Protein AF-A0A848EQ09-F1 (afdb_monomer)

pLDDT: mean 73.66, std 18.3, range [37.09, 92.56]

Nearest PDB structures (foldseek):
  3fmr-assembly2_B  TM=6.108E-01  e=6.255E-01  Encephalitozoon cuniculi
  2o38-assembly1_A  TM=3.302E-01  e=6.581E+00  Rhodopseudomonas palustris CGA009

Sequence (104 aa):
MSDELLGVDISRNYDTWEEALNDLYNDHEQDSNISKVFRCLEEREKTAQEIEEELDIGHSASSYLTDLKDEGFVYKLGPQKSPYLGAEVEEVQSDEYRTDVGKS

Secondary structure (DSSP, 8-state):
----EEEE--TTT-SSHHHHHHHHHHHH-TTSHHHHHHHHTSSS-EEHHHHHHHHT-SS-HHHHHHHHHHTTSEEEPP----S-S-------------------

Structure (mmCIF, N/CA/C/O backbone):
data_AF-A0A848EQ09-F1
#
_entry.id   AF-A0A848EQ09-F1
#
loop_
_atom_site.group_PDB
_atom_site.id
_atom_site.type_symbol
_atom_site.label_atom_id
_atom_site.label_alt_id
_atom_site.label_comp_id
_atom_site.label_asym_id
_atom_site.label_entity_id
_atom_site.label_seq_id
_atom_site.pdbx_PDB_ins_code
_atom_site.Cartn_x
_atom_site.Cartn_y
_atom_site.Cartn_z
_atom_site.occupancy
_atom_site.B_iso_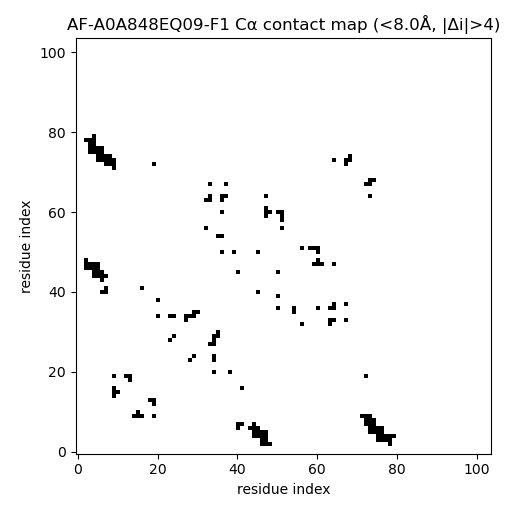or_equiv
_atom_site.auth_seq_id
_atom_site.auth_comp_id
_atom_site.auth_asym_id
_atom_site.auth_atom_id
_atom_site.pdbx_PDB_model_num
ATOM 1 N N . MET A 1 1 ? -8.914 17.873 -7.652 1.00 49.31 1 MET A N 1
ATOM 2 C CA . MET A 1 1 ? -8.718 16.410 -7.663 1.00 49.31 1 MET A CA 1
ATOM 3 C C . MET A 1 1 ? -9.329 15.892 -6.374 1.00 49.31 1 MET A C 1
ATOM 5 O O . MET A 1 1 ? -9.321 16.652 -5.416 1.00 49.31 1 MET A O 1
ATOM 9 N N . SER A 1 2 ? -9.964 14.721 -6.360 1.00 52.59 2 SER A N 1
ATOM 10 C CA . SER A 1 2 ? -10.480 14.180 -5.097 1.00 52.59 2 SER A CA 1
ATOM 11 C C . SER A 1 2 ? -9.320 13.582 -4.311 1.00 52.59 2 SER A C 1
ATOM 13 O O . SER A 1 2 ? -8.679 12.663 -4.811 1.00 52.59 2 SER A O 1
ATOM 15 N N . ASP A 1 3 ? -9.078 14.096 -3.106 1.00 62.59 3 ASP A N 1
ATOM 16 C CA . ASP A 1 3 ? -8.268 13.457 -2.065 1.00 62.59 3 ASP A CA 1
ATOM 17 C C . ASP A 1 3 ? -8.992 12.199 -1.575 1.00 62.59 3 ASP A C 1
ATOM 19 O O . ASP A 1 3 ? -9.667 12.185 -0.544 1.00 62.59 3 ASP A O 1
ATOM 23 N N . GLU A 1 4 ? -8.959 11.149 -2.391 1.00 68.00 4 GLU A N 1
ATOM 24 C CA . GLU A 1 4 ? -9.448 9.840 -1.982 1.00 68.00 4 GLU A CA 1
ATOM 25 C C . GLU A 1 4 ? -8.425 9.231 -1.020 1.00 68.00 4 GLU A C 1
ATOM 27 O O . GLU A 1 4 ? -7.252 9.063 -1.358 1.00 68.00 4 GLU A O 1
ATOM 32 N N . LEU A 1 5 ? -8.882 8.927 0.193 1.00 69.31 5 LEU A N 1
ATOM 33 C CA . LEU A 1 5 ? -8.089 8.235 1.195 1.00 69.31 5 LEU A CA 1
ATOM 34 C C . LEU A 1 5 ? -7.974 6.760 0.797 1.00 69.31 5 LEU A C 1
ATOM 36 O O . LEU A 1 5 ? -8.964 6.135 0.396 1.00 69.31 5 LEU A O 1
ATOM 40 N N . LEU A 1 6 ? -6.776 6.197 0.897 1.00 74.19 6 LEU A N 1
ATOM 41 C CA . LEU A 1 6 ? -6.531 4.799 0.574 1.00 74.19 6 LEU A CA 1
ATOM 42 C C . LEU A 1 6 ? -6.084 4.055 1.823 1.00 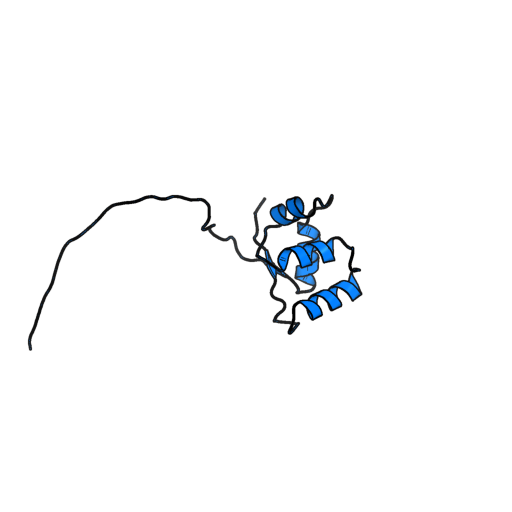74.19 6 LEU A C 1
ATOM 44 O O . LEU A 1 6 ? -5.254 4.536 2.596 1.00 74.19 6 LEU A O 1
ATOM 48 N N . GLY A 1 7 ? -6.686 2.885 2.011 1.00 73.25 7 GLY A N 1
ATOM 49 C CA . GLY A 1 7 ? -6.364 1.961 3.086 1.00 73.25 7 GLY A CA 1
ATOM 50 C C . GLY A 1 7 ? -5.816 0.657 2.522 1.00 73.25 7 GLY A C 1
ATOM 51 O O . GLY A 1 7 ? -6.097 0.286 1.378 1.00 73.25 7 GLY A O 1
ATOM 52 N N . VAL A 1 8 ? -5.052 -0.050 3.347 1.00 80.50 8 VAL A N 1
ATOM 53 C CA . VAL A 1 8 ? -4.596 -1.413 3.066 1.00 80.50 8 VAL A CA 1
ATOM 54 C C . VAL A 1 8 ? -5.432 -2.392 3.881 1.00 80.50 8 VAL A C 1
ATOM 56 O O . VAL A 1 8 ? -5.631 -2.200 5.078 1.00 80.50 8 VAL A O 1
ATOM 59 N N . ASP A 1 9 ? -5.943 -3.433 3.228 1.00 79.38 9 ASP A N 1
ATOM 60 C CA . ASP A 1 9 ? -6.570 -4.581 3.888 1.00 79.38 9 ASP A CA 1
ATOM 61 C C . ASP A 1 9 ? -6.046 -5.851 3.229 1.00 79.38 9 ASP A C 1
ATOM 63 O O . ASP A 1 9 ? -6.589 -6.348 2.244 1.00 79.38 9 ASP A O 1
ATOM 67 N N . ILE A 1 10 ? -4.960 -6.361 3.798 1.00 79.00 10 ILE A N 1
ATOM 68 C CA . ILE A 1 10 ? -4.330 -7.605 3.363 1.00 79.00 10 ILE A CA 1
ATOM 69 C C . ILE A 1 10 ? -5.051 -8.849 3.885 1.00 79.00 10 ILE A C 1
ATOM 71 O O . ILE A 1 10 ? -4.822 -9.932 3.356 1.00 79.00 10 ILE A O 1
ATOM 75 N N . SER A 1 11 ? -5.940 -8.715 4.879 1.00 80.25 11 SER A N 1
ATOM 76 C CA . SER A 1 11 ? -6.510 -9.849 5.631 1.00 80.25 11 SER A CA 1
ATOM 77 C C . SER A 1 11 ? -7.366 -10.790 4.781 1.00 80.25 11 SER A C 1
ATOM 79 O O . SER A 1 11 ? -7.702 -11.899 5.192 1.00 80.25 11 SER A O 1
ATOM 81 N N . ARG A 1 12 ? -7.729 -10.349 3.574 1.00 78.81 12 ARG A N 1
ATOM 82 C CA . ARG A 1 12 ? -8.442 -11.162 2.588 1.00 78.81 12 ARG A CA 1
ATOM 83 C C . ARG A 1 12 ? -7.578 -12.247 1.962 1.00 78.81 12 ARG A C 1
ATOM 85 O O . ARG A 1 12 ? -8.113 -13.305 1.643 1.00 78.81 12 ARG A O 1
ATOM 92 N N . ASN A 1 13 ? -6.294 -11.963 1.761 1.00 81.31 13 ASN A N 1
ATOM 93 C CA . ASN A 1 13 ? -5.385 -12.804 0.984 1.00 81.31 13 ASN A CA 1
ATOM 94 C C . ASN A 1 13 ? -4.154 -13.250 1.788 1.00 81.31 13 ASN A C 1
ATOM 96 O O . ASN A 1 13 ? -3.541 -14.248 1.424 1.00 81.31 13 ASN A O 1
ATOM 100 N N . TYR A 1 14 ? -3.817 -12.547 2.871 1.00 85.75 14 TYR A N 1
ATOM 101 C CA . TYR A 1 14 ? -2.605 -12.763 3.657 1.00 85.75 14 TYR A CA 1
ATOM 102 C C . TYR A 1 14 ? -2.905 -12.741 5.154 1.00 85.75 14 TYR A C 1
ATOM 104 O O . TYR A 1 14 ? -3.723 -11.942 5.619 1.00 85.75 14 TYR A O 1
ATOM 112 N N . ASP A 1 15 ? -2.196 -13.580 5.911 1.00 87.25 15 ASP A N 1
ATOM 113 C CA . ASP A 1 15 ? -2.291 -13.606 7.373 1.00 87.25 15 ASP A CA 1
ATOM 114 C C . ASP A 1 15 ? -1.423 -12.508 8.008 1.00 87.25 15 ASP A C 1
ATOM 116 O O . ASP A 1 15 ? -1.725 -12.018 9.101 1.00 87.25 15 ASP A O 1
ATOM 120 N N . THR A 1 16 ? -0.344 -12.100 7.328 1.00 89.50 16 THR A N 1
ATOM 121 C CA . THR A 1 16 ? 0.605 -11.099 7.831 1.00 89.50 16 THR A CA 1
ATOM 122 C C . THR A 1 16 ? 1.027 -10.082 6.773 1.00 89.50 16 THR A C 1
ATOM 124 O O . THR A 1 16 ? 1.027 -10.349 5.572 1.00 89.50 16 THR A O 1
ATOM 127 N N . TRP A 1 17 ? 1.440 -8.900 7.239 1.00 87.69 17 TRP A N 1
ATOM 128 C CA . TRP A 1 17 ? 1.989 -7.845 6.382 1.00 87.69 17 TRP A CA 1
ATOM 129 C C . TRP A 1 17 ? 3.274 -8.272 5.673 1.00 87.69 17 TRP A C 1
ATOM 131 O O . TRP A 1 17 ? 3.476 -7.952 4.505 1.00 87.69 17 TRP A O 1
ATOM 141 N N . GLU A 1 18 ? 4.117 -9.047 6.355 1.00 90.25 18 GLU A N 1
ATOM 142 C CA . GLU A 1 18 ? 5.361 -9.573 5.791 1.00 90.25 18 GLU A CA 1
ATOM 143 C C . GLU A 1 18 ? 5.101 -10.535 4.625 1.00 90.25 18 GLU A C 1
ATOM 145 O O . GLU A 1 18 ? 5.820 -10.482 3.631 1.00 90.25 18 GLU A O 1
ATOM 150 N N . GLU A 1 19 ? 4.061 -11.370 4.702 1.00 90.56 19 GLU A N 1
ATOM 151 C CA . GLU A 1 19 ? 3.659 -12.240 3.590 1.00 90.56 19 GLU A CA 1
ATOM 152 C C . GLU A 1 19 ? 3.165 -11.435 2.388 1.00 90.56 19 GLU A C 1
ATOM 154 O O . GLU A 1 19 ? 3.614 -11.690 1.272 1.00 90.56 19 GLU A O 1
ATOM 159 N N . ALA A 1 20 ? 2.312 -10.431 2.618 1.00 89.81 20 ALA A N 1
ATOM 160 C CA . ALA A 1 20 ? 1.827 -9.549 1.559 1.00 89.81 20 ALA A CA 1
ATOM 161 C C . ALA A 1 20 ? 2.975 -8.783 0.880 1.00 89.81 20 ALA A C 1
ATOM 163 O O . ALA A 1 20 ? 3.034 -8.704 -0.345 1.00 89.81 20 ALA A O 1
ATOM 164 N N . LEU A 1 21 ? 3.922 -8.256 1.665 1.00 90.88 21 LEU A N 1
ATOM 165 C CA . LEU A 1 21 ? 5.123 -7.603 1.140 1.00 90.88 21 LEU A CA 1
ATOM 166 C C . LEU A 1 21 ? 5.997 -8.566 0.342 1.00 90.88 21 LEU A C 1
ATOM 168 O O . LEU A 1 21 ? 6.507 -8.198 -0.711 1.00 90.88 21 LEU A O 1
ATOM 172 N N . ASN A 1 22 ? 6.209 -9.778 0.852 1.00 91.44 22 ASN A N 1
ATOM 173 C CA . ASN A 1 22 ? 7.059 -10.752 0.186 1.00 91.44 22 ASN A CA 1
ATOM 174 C C . ASN A 1 22 ? 6.457 -11.202 -1.149 1.00 91.44 22 ASN A C 1
ATOM 176 O O . ASN A 1 22 ? 7.203 -11.385 -2.108 1.00 91.44 22 ASN A O 1
ATOM 180 N N . ASP A 1 23 ? 5.132 -11.344 -1.225 1.00 91.19 23 ASP A N 1
ATOM 181 C CA . ASP A 1 23 ? 4.439 -11.623 -2.484 1.00 91.19 23 ASP A CA 1
ATOM 182 C C . ASP A 1 23 ? 4.602 -10.463 -3.474 1.00 91.19 23 ASP A C 1
ATOM 184 O O . ASP A 1 23 ? 5.114 -10.662 -4.574 1.00 91.19 23 ASP A O 1
ATOM 188 N N . LEU A 1 24 ? 4.343 -9.227 -3.030 1.00 91.62 24 LEU A N 1
ATOM 189 C CA . LEU A 1 24 ? 4.549 -8.027 -3.845 1.00 91.62 24 LEU A CA 1
ATOM 190 C C . LEU A 1 24 ? 5.997 -7.905 -4.360 1.00 91.62 24 LEU A C 1
ATOM 192 O O . LEU A 1 24 ? 6.231 -7.523 -5.506 1.00 91.62 24 LEU A O 1
ATOM 196 N N . TYR A 1 25 ? 6.990 -8.242 -3.532 1.00 92.56 25 TYR A N 1
ATOM 197 C CA . TYR A 1 25 ? 8.405 -8.192 -3.913 1.00 92.56 25 TYR A CA 1
ATOM 198 C C . TYR A 1 25 ? 8.798 -9.258 -4.935 1.00 92.56 25 TYR A C 1
ATOM 200 O O . TYR A 1 25 ? 9.739 -9.019 -5.699 1.00 92.56 25 TYR A O 1
ATOM 208 N N . ASN A 1 26 ? 8.107 -10.402 -4.970 1.00 89.75 26 ASN A N 1
ATOM 209 C CA . ASN A 1 26 ? 8.323 -11.404 -6.015 1.00 89.75 26 ASN A CA 1
ATOM 210 C C . ASN A 1 26 ? 7.886 -10.882 -7.390 1.00 89.75 26 ASN A C 1
ATOM 212 O O . ASN A 1 26 ? 8.529 -11.219 -8.386 1.00 89.75 26 ASN A O 1
ATOM 216 N N . ASP A 1 27 ? 6.855 -10.037 -7.431 1.00 89.44 27 ASP A N 1
ATOM 217 C CA . ASP A 1 27 ? 6.270 -9.540 -8.677 1.00 89.44 27 ASP A CA 1
ATOM 218 C C . ASP A 1 27 ? 6.885 -8.215 -9.157 1.00 89.44 27 ASP A C 1
ATOM 220 O O . ASP A 1 27 ? 7.068 -8.024 -10.362 1.00 89.44 27 ASP A O 1
ATOM 224 N N . HIS A 1 28 ? 7.261 -7.315 -8.240 1.00 84.62 28 HIS A N 1
ATOM 225 C CA . HIS A 1 28 ? 7.622 -5.930 -8.585 1.00 84.62 28 HIS A CA 1
ATOM 226 C C . HIS A 1 28 ? 9.018 -5.471 -8.159 1.00 84.62 28 HIS A C 1
ATOM 228 O O . HIS A 1 28 ? 9.338 -4.303 -8.353 1.00 84.62 28 HIS A O 1
ATOM 234 N N . GLU A 1 29 ? 9.863 -6.334 -7.595 1.00 89.25 29 GLU A N 1
ATOM 235 C CA . GLU A 1 29 ? 11.138 -5.976 -6.946 1.00 89.25 29 GLU A CA 1
ATOM 236 C C . GLU A 1 29 ? 10.981 -5.110 -5.680 1.00 89.25 29 GLU A C 1
ATOM 238 O O . GLU A 1 29 ? 10.111 -4.247 -5.554 1.00 89.25 29 GLU A O 1
ATOM 243 N N . GLN A 1 30 ? 11.888 -5.296 -4.722 1.00 85.88 30 GLN A N 1
ATOM 244 C CA . GLN A 1 30 ? 11.833 -4.613 -3.426 1.00 85.88 30 GLN A CA 1
ATOM 245 C C . GLN A 1 30 ? 12.035 -3.087 -3.517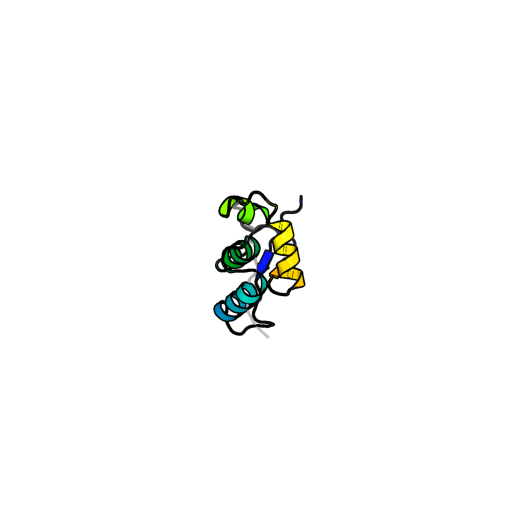 1.00 85.88 30 GLN A C 1
ATOM 247 O O . GLN A 1 30 ? 11.422 -2.333 -2.762 1.00 85.88 30 GLN A O 1
ATOM 252 N N . ASP A 1 31 ? 12.883 -2.619 -4.436 1.00 86.06 31 ASP A N 1
ATOM 253 C CA . ASP A 1 31 ? 13.242 -1.198 -4.570 1.00 86.06 31 ASP A CA 1
ATOM 254 C C . ASP A 1 31 ? 12.354 -0.416 -5.552 1.00 86.06 31 ASP A C 1
ATOM 256 O O . ASP A 1 31 ? 12.586 0.781 -5.790 1.00 86.06 31 ASP A O 1
ATOM 260 N N . SER A 1 32 ? 11.326 -1.054 -6.112 1.00 90.62 32 SER A N 1
ATOM 261 C CA . SER A 1 32 ? 10.404 -0.400 -7.033 1.00 90.62 32 SER A CA 1
ATOM 262 C C . SER A 1 32 ? 9.511 0.624 -6.336 1.00 90.62 32 SER A C 1
ATOM 264 O O . SER A 1 32 ? 9.300 0.616 -5.120 1.00 90.62 32 SER A O 1
ATOM 266 N N . ASN A 1 33 ? 8.977 1.554 -7.128 1.00 90.50 33 ASN A N 1
ATOM 267 C CA . ASN A 1 33 ? 8.099 2.597 -6.606 1.00 90.50 33 ASN A CA 1
ATOM 268 C C . ASN A 1 33 ? 6.797 2.014 -6.041 1.00 90.50 33 ASN A C 1
ATOM 270 O O . ASN A 1 33 ? 6.330 2.500 -5.019 1.00 90.50 33 ASN A O 1
ATOM 274 N N . ILE A 1 34 ? 6.246 0.958 -6.646 1.00 90.25 34 ILE A N 1
ATOM 275 C CA . ILE A 1 34 ? 5.023 0.301 -6.160 1.00 90.25 34 ILE A CA 1
ATOM 276 C C . ILE A 1 34 ? 5.238 -0.366 -4.793 1.00 90.25 34 ILE A C 1
ATOM 278 O O . ILE A 1 34 ? 4.440 -0.155 -3.882 1.00 90.25 34 ILE A O 1
ATOM 282 N N . SER A 1 35 ? 6.375 -1.039 -4.597 1.00 91.31 35 SER A N 1
ATOM 283 C CA . SER A 1 35 ? 6.799 -1.604 -3.310 1.00 91.31 35 SER A CA 1
ATOM 284 C C . SER A 1 35 ? 6.955 -0.538 -2.222 1.00 91.31 35 SER A C 1
ATOM 286 O O . SER A 1 35 ? 6.491 -0.707 -1.092 1.00 91.31 35 SER A O 1
ATOM 288 N N . LYS A 1 36 ? 7.557 0.607 -2.566 1.00 90.75 36 LYS A N 1
ATOM 289 C CA . LYS A 1 36 ? 7.691 1.757 -1.655 1.00 90.75 36 LYS A CA 1
ATOM 290 C C . LYS A 1 36 ? 6.340 2.381 -1.309 1.00 90.75 36 LYS A C 1
ATOM 292 O O . LYS A 1 36 ? 6.107 2.698 -0.145 1.00 90.75 36 LYS A O 1
ATOM 297 N N . VAL A 1 37 ? 5.451 2.525 -2.293 1.00 89.88 37 VAL A N 1
ATOM 298 C CA . VAL A 1 37 ? 4.082 3.031 -2.102 1.00 89.88 37 VAL A CA 1
ATOM 299 C C . VAL A 1 37 ? 3.294 2.113 -1.173 1.00 89.88 37 VAL A C 1
ATOM 301 O O . VAL A 1 37 ? 2.690 2.602 -0.223 1.00 89.88 37 VAL A O 1
ATOM 304 N N . PHE A 1 38 ? 3.337 0.798 -1.388 1.00 90.50 38 PHE A N 1
ATOM 305 C CA . PHE A 1 38 ? 2.637 -0.151 -0.526 1.00 90.50 38 PHE A CA 1
ATOM 306 C C . PHE A 1 38 ? 3.157 -0.105 0.914 1.00 90.50 38 PHE A C 1
ATOM 308 O O . PHE A 1 38 ? 2.376 0.005 1.856 1.00 90.50 38 PHE A O 1
ATOM 315 N N . ARG A 1 39 ? 4.482 -0.074 1.095 1.00 89.44 39 ARG A N 1
ATOM 316 C CA . ARG A 1 39 ? 5.106 0.057 2.418 1.00 89.44 39 ARG A CA 1
ATOM 317 C C . ARG A 1 39 ? 4.749 1.368 3.126 1.00 89.44 39 ARG A C 1
ATOM 319 O O . ARG A 1 39 ? 4.586 1.379 4.340 1.00 89.44 39 ARG A O 1
ATOM 326 N N . CYS A 1 40 ? 4.580 2.460 2.384 1.00 88.56 40 CYS A N 1
ATOM 327 C CA . CYS A 1 40 ? 4.161 3.754 2.930 1.00 88.56 40 CYS A CA 1
ATOM 328 C C . CYS A 1 40 ? 2.779 3.692 3.618 1.00 88.56 40 CYS A C 1
ATOM 330 O O . CYS A 1 40 ? 2.490 4.513 4.489 1.00 88.56 40 CYS A O 1
ATOM 332 N N . LEU A 1 41 ? 1.945 2.710 3.267 1.00 86.31 41 LEU A N 1
ATOM 333 C CA . LEU A 1 41 ? 0.606 2.510 3.821 1.00 86.31 41 LEU A CA 1
ATOM 334 C C . LEU A 1 41 ? 0.561 1.569 5.044 1.00 86.31 41 LEU A C 1
ATOM 336 O O . LEU A 1 41 ? -0.519 1.358 5.590 1.00 86.31 41 LEU A O 1
ATOM 340 N N . GLU A 1 42 ? 1.697 1.013 5.487 1.00 84.56 42 GLU A N 1
ATOM 341 C CA . GLU A 1 42 ? 1.773 0.077 6.629 1.00 84.56 42 GLU A CA 1
ATOM 342 C C . GLU A 1 42 ? 1.274 0.707 7.938 1.00 84.56 42 GLU A C 1
ATOM 344 O O . GLU A 1 42 ? 0.580 0.071 8.729 1.00 84.56 42 GLU A O 1
ATOM 349 N N . GLU A 1 43 ? 1.626 1.973 8.171 1.00 76.69 43 GLU A N 1
ATOM 350 C CA . GLU A 1 43 ? 1.415 2.621 9.468 1.00 76.69 43 GLU A CA 1
ATOM 351 C C . GLU A 1 43 ? 0.058 3.324 9.591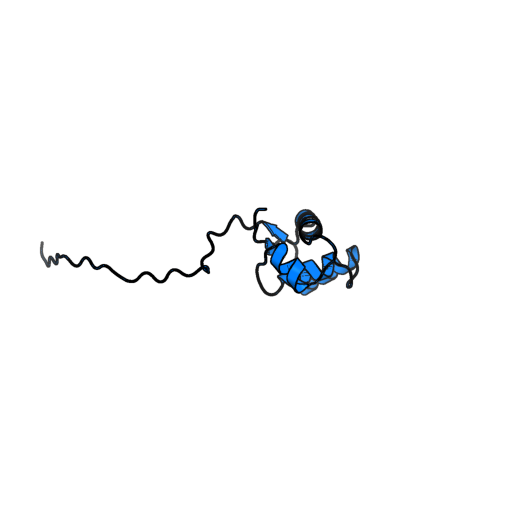 1.00 76.69 43 GLU A C 1
ATOM 353 O O . GLU A 1 43 ? -0.484 3.435 10.694 1.00 76.69 43 GLU A O 1
ATOM 358 N N . ARG A 1 44 ? -0.480 3.853 8.485 1.00 79.25 44 ARG A N 1
ATOM 359 C CA . ARG A 1 44 ? -1.738 4.612 8.468 1.00 79.25 44 ARG A CA 1
ATOM 360 C C . ARG A 1 44 ? -2.318 4.742 7.065 1.00 79.25 44 ARG A C 1
ATOM 362 O O . ARG A 1 44 ? -1.603 4.670 6.070 1.00 79.25 44 ARG A O 1
ATOM 369 N N . GLU A 1 45 ? -3.613 5.034 7.023 1.00 82.81 45 GLU A N 1
ATOM 370 C CA . GLU A 1 45 ? -4.309 5.491 5.821 1.00 82.81 45 GLU A CA 1
ATOM 371 C C . GLU A 1 45 ? -3.674 6.798 5.320 1.00 82.81 45 GLU A C 1
ATOM 373 O O . GLU A 1 45 ? -3.383 7.697 6.120 1.00 82.81 45 GLU A O 1
ATOM 378 N N . LYS A 1 46 ? -3.453 6.900 4.007 1.00 85.06 46 LYS A N 1
ATOM 379 C CA . LYS A 1 46 ? -2.855 8.080 3.364 1.00 85.06 46 LYS A CA 1
ATOM 380 C C . LYS A 1 46 ? -3.559 8.386 2.044 1.00 85.06 46 LYS A C 1
ATOM 382 O O . LYS A 1 46 ? -4.098 7.485 1.391 1.00 85.06 46 LYS A O 1
ATOM 387 N N . THR A 1 47 ? -3.566 9.650 1.633 1.00 85.50 47 THR A N 1
ATOM 388 C CA . THR A 1 47 ? -3.974 10.034 0.271 1.00 85.50 47 THR A CA 1
ATOM 389 C C . THR A 1 47 ? -2.828 9.824 -0.720 1.00 85.50 47 THR A C 1
ATOM 391 O O . THR A 1 47 ? -1.661 9.717 -0.341 1.00 85.50 47 THR A O 1
ATOM 394 N N . ALA A 1 48 ? -3.138 9.797 -2.020 1.00 85.50 48 ALA A N 1
ATOM 395 C CA . ALA A 1 48 ? -2.104 9.741 -3.057 1.00 85.50 48 ALA A CA 1
ATOM 396 C C . ALA A 1 48 ? -1.112 10.914 -2.948 1.00 85.50 48 ALA A C 1
ATOM 398 O O . ALA A 1 48 ?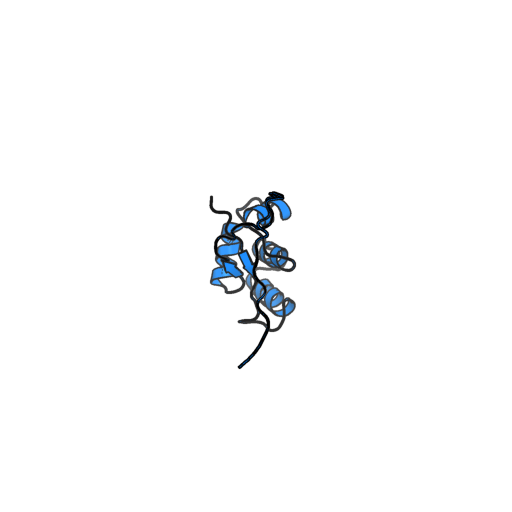 0.082 10.716 -3.148 1.00 85.50 48 ALA A O 1
ATOM 399 N N . GLN A 1 49 ? -1.591 12.106 -2.576 1.00 85.12 49 GLN A N 1
ATOM 400 C CA . GLN A 1 49 ? -0.741 13.280 -2.401 1.00 85.12 49 GLN A CA 1
ATOM 401 C C . GLN A 1 49 ? 0.213 13.128 -1.207 1.00 85.12 49 GLN A C 1
ATOM 403 O O . GLN A 1 49 ? 1.400 13.399 -1.358 1.00 85.12 49 GLN A O 1
ATOM 408 N N . GLU A 1 50 ? -0.264 12.647 -0.051 1.00 86.56 50 GLU A N 1
ATOM 409 C CA . GLU A 1 50 ? 0.607 12.405 1.114 1.00 86.56 50 GLU A CA 1
ATOM 410 C C . GLU A 1 50 ? 1.742 11.425 0.777 1.00 86.56 50 GLU A C 1
ATOM 412 O O . GLU A 1 50 ? 2.877 11.605 1.213 1.00 86.56 50 GLU A O 1
ATOM 417 N N . ILE A 1 51 ? 1.454 10.401 -0.032 1.00 87.62 51 ILE A N 1
ATOM 418 C CA . ILE A 1 51 ? 2.456 9.418 -0.464 1.00 87.62 51 ILE A CA 1
ATOM 419 C C . ILE A 1 51 ? 3.469 10.042 -1.433 1.00 87.62 51 ILE A C 1
ATOM 421 O O . ILE A 1 51 ? 4.663 9.762 -1.322 1.00 87.62 51 ILE A O 1
ATOM 425 N N . GLU A 1 52 ? 3.017 10.872 -2.379 1.00 87.81 52 GLU A N 1
ATOM 426 C CA . GLU A 1 52 ? 3.900 11.595 -3.309 1.00 87.81 52 GLU A CA 1
ATOM 427 C C . GLU A 1 52 ? 4.859 12.529 -2.555 1.00 87.81 52 GLU A C 1
ATOM 429 O O . GLU A 1 52 ? 6.053 12.545 -2.855 1.00 87.81 52 GLU A O 1
ATOM 434 N N . GLU A 1 53 ? 4.357 13.248 -1.548 1.00 87.44 53 GLU A N 1
ATOM 435 C CA . GLU A 1 53 ? 5.148 14.147 -0.698 1.00 87.44 53 GLU A CA 1
ATOM 436 C C . GLU A 1 53 ? 6.165 13.393 0.175 1.00 87.44 53 GLU A C 1
ATOM 438 O O . GLU A 1 53 ? 7.282 13.872 0.369 1.00 87.44 53 GLU A O 1
ATOM 443 N N . GLU A 1 54 ? 5.807 12.215 0.693 1.00 88.75 54 GLU A N 1
ATOM 444 C CA . GLU A 1 54 ? 6.682 11.423 1.567 1.00 88.75 54 GLU A CA 1
ATOM 445 C C . GLU 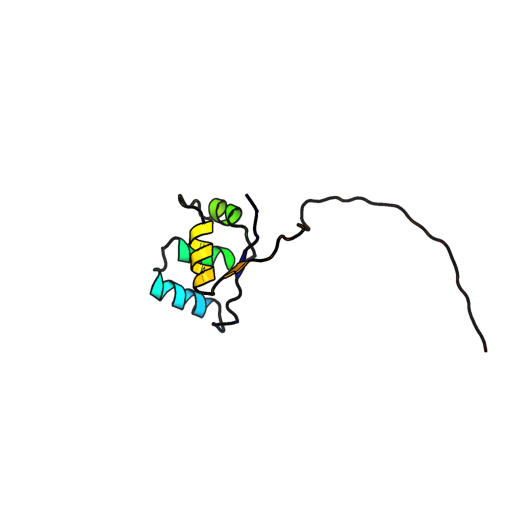A 1 54 ? 7.785 10.685 0.799 1.00 88.75 54 GLU A C 1
ATOM 447 O O . GLU A 1 54 ? 8.921 10.597 1.270 1.00 88.75 54 GLU A O 1
ATOM 452 N N . LEU A 1 55 ? 7.463 10.144 -0.378 1.00 84.94 55 LEU A N 1
ATOM 453 C CA . LEU A 1 55 ? 8.395 9.326 -1.156 1.00 84.94 55 LEU A CA 1
ATOM 454 C C . LEU A 1 55 ? 9.220 10.128 -2.174 1.00 84.94 55 LEU A C 1
ATOM 456 O O . LEU A 1 55 ? 10.145 9.557 -2.753 1.00 84.94 55 LEU A O 1
ATOM 460 N N . ASP A 1 56 ? 8.891 11.405 -2.407 1.00 83.81 56 ASP A N 1
ATOM 461 C CA . ASP A 1 56 ? 9.495 12.268 -3.441 1.00 83.81 56 ASP A CA 1
ATOM 462 C C . ASP A 1 56 ? 9.602 11.552 -4.803 1.00 83.81 56 ASP A C 1
ATOM 464 O O . ASP A 1 56 ? 10.617 11.570 -5.507 1.00 83.81 56 ASP A O 1
ATOM 468 N N . ILE A 1 57 ? 8.542 10.824 -5.159 1.00 73.50 57 ILE A N 1
ATOM 469 C CA . ILE A 1 57 ? 8.494 10.044 -6.394 1.00 73.50 57 ILE A CA 1
ATOM 470 C C . ILE A 1 57 ? 8.119 10.954 -7.563 1.00 73.50 57 ILE A C 1
ATOM 472 O O . ILE A 1 57 ? 7.061 11.572 -7.588 1.00 73.50 57 ILE A O 1
ATOM 476 N N . GLY A 1 58 ? 8.959 10.982 -8.602 1.00 67.38 58 GLY A N 1
ATOM 477 C CA . GLY A 1 58 ? 8.727 11.770 -9.825 1.00 67.38 58 GLY A CA 1
ATOM 478 C C . GLY A 1 58 ? 7.550 11.301 -10.701 1.00 67.38 58 GLY A C 1
ATOM 479 O O . GLY A 1 58 ? 7.432 11.726 -11.850 1.00 67.38 58 GLY A O 1
ATOM 480 N N . HIS A 1 59 ? 6.707 10.403 -10.190 1.00 72.19 59 HIS A N 1
ATOM 481 C CA . HIS A 1 59 ? 5.534 9.829 -10.844 1.00 72.19 59 HIS A CA 1
ATOM 482 C C . HIS A 1 59 ? 4.351 9.843 -9.880 1.00 72.19 59 HIS A C 1
ATOM 484 O O . HIS A 1 59 ? 4.541 9.721 -8.675 1.00 72.19 59 HIS A O 1
ATOM 490 N N . SER A 1 60 ? 3.128 9.924 -10.413 1.00 82.25 60 SER A N 1
ATOM 491 C CA . SER A 1 60 ? 1.953 9.981 -9.546 1.00 82.25 60 SER A CA 1
ATOM 492 C C . SER A 1 60 ? 1.733 8.668 -8.793 1.00 82.25 60 SER A C 1
ATOM 494 O O . SER A 1 60 ? 1.567 7.614 -9.422 1.00 82.25 60 SER A O 1
ATOM 496 N N . ALA A 1 61 ? 1.640 8.749 -7.461 1.00 84.50 61 ALA A N 1
ATOM 497 C CA . ALA A 1 61 ? 1.319 7.622 -6.585 1.00 84.50 61 ALA A CA 1
ATOM 498 C C . ALA A 1 61 ? -0.005 6.965 -6.985 1.00 84.50 61 ALA A C 1
ATOM 500 O O . ALA A 1 61 ? -0.158 5.754 -6.864 1.00 84.50 61 ALA A O 1
ATOM 501 N N . SER A 1 62 ? -0.935 7.749 -7.537 1.00 83.62 62 SER A N 1
ATOM 502 C CA . SER A 1 62 ? -2.253 7.293 -7.989 1.00 83.62 62 SER A CA 1
ATOM 503 C C . SER A 1 62 ? -2.194 6.107 -8.959 1.00 83.62 62 SER A C 1
ATOM 505 O O . SER A 1 62 ? -3.103 5.277 -8.957 1.00 83.62 62 SER A O 1
ATOM 507 N N . SER A 1 63 ? -1.145 6.021 -9.788 1.00 86.62 63 SER A N 1
ATOM 508 C CA . SER A 1 63 ? -0.985 4.905 -10.734 1.00 86.62 63 SER A CA 1
ATOM 509 C C . SER A 1 63 ? -0.625 3.619 -9.991 1.00 86.62 63 SER A C 1
ATOM 511 O O . SER A 1 63 ? -1.361 2.646 -10.084 1.00 86.62 63 SER A O 1
ATOM 513 N N . TYR A 1 64 ? 0.400 3.664 -9.135 1.00 88.06 64 TYR A N 1
ATOM 514 C CA . TYR A 1 64 ? 0.809 2.521 -8.311 1.00 88.06 64 TYR A CA 1
ATOM 515 C C . TYR A 1 64 ? -0.297 2.061 -7.357 1.00 88.06 64 TYR A C 1
ATOM 517 O O . TYR A 1 64 ? -0.481 0.876 -7.123 1.00 88.06 64 TYR A O 1
ATOM 525 N N . LEU A 1 65 ? -1.077 3.000 -6.828 1.00 87.06 65 LEU A N 1
ATOM 526 C CA . LEU A 1 65 ? -2.232 2.702 -5.986 1.00 87.06 65 LEU A CA 1
ATOM 527 C C . LEU A 1 65 ? -3.373 2.029 -6.758 1.00 87.06 65 LEU A C 1
ATOM 529 O O . LEU A 1 65 ? -4.153 1.283 -6.171 1.00 87.06 65 LEU A O 1
ATOM 533 N N . THR A 1 66 ? -3.492 2.301 -8.058 1.00 86.69 66 THR A N 1
ATOM 534 C CA . THR A 1 66 ? -4.444 1.599 -8.925 1.00 86.69 66 THR A CA 1
ATOM 535 C C . THR A 1 66 ? -3.970 0.171 -9.172 1.00 86.69 66 THR A C 1
ATOM 537 O O . THR A 1 66 ? -4.762 -0.747 -8.989 1.00 86.69 66 THR A O 1
ATOM 540 N N . ASP A 1 67 ? -2.683 -0.018 -9.463 1.00 88.75 67 ASP A N 1
ATOM 541 C CA . ASP A 1 67 ? -2.088 -1.346 -9.661 1.00 88.75 67 ASP A CA 1
ATOM 542 C C . ASP A 1 67 ? -2.228 -2.208 -8.392 1.00 88.75 67 ASP A C 1
ATOM 544 O O . ASP A 1 67 ? -2.817 -3.285 -8.429 1.00 88.75 67 ASP A O 1
ATOM 548 N N . LEU A 1 68 ? -1.850 -1.670 -7.225 1.00 88.81 68 LEU A N 1
ATOM 549 C CA . LEU A 1 68 ? -2.025 -2.339 -5.928 1.00 88.81 68 LEU A CA 1
ATOM 550 C C . LEU A 1 68 ? -3.490 -2.676 -5.623 1.00 88.81 68 LEU A C 1
ATOM 552 O O . LEU A 1 68 ? -3.778 -3.645 -4.922 1.00 88.81 68 LEU A O 1
ATOM 556 N N . LYS A 1 69 ? -4.439 -1.862 -6.095 1.00 86.62 69 LYS A N 1
ATOM 557 C CA . LYS A 1 69 ? -5.867 -2.122 -5.897 1.00 86.62 69 LYS A CA 1
ATOM 558 C C . LYS A 1 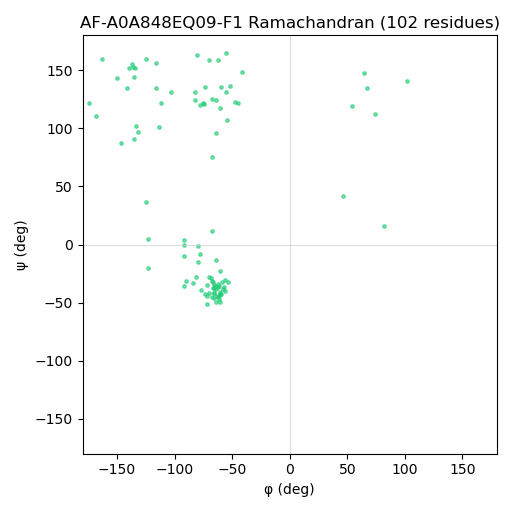69 ? -6.330 -3.270 -6.784 1.00 86.62 69 LYS A C 1
ATOM 560 O O . LYS A 1 69 ? -7.106 -4.111 -6.329 1.00 86.62 69 LYS A O 1
ATOM 565 N N . ASP A 1 70 ? -5.886 -3.282 -8.033 1.00 87.06 70 ASP A N 1
ATOM 566 C CA . ASP A 1 70 ? -6.231 -4.318 -9.002 1.00 87.06 70 ASP A CA 1
ATOM 567 C C . ASP A 1 70 ? -5.605 -5.669 -8.614 1.00 87.06 70 ASP A C 1
ATOM 569 O O . ASP A 1 70 ? -6.233 -6.712 -8.797 1.00 87.06 70 ASP A O 1
ATOM 573 N N . GLU A 1 71 ? -4.440 -5.642 -7.964 1.00 86.94 71 GLU A N 1
ATOM 574 C CA . GLU A 1 71 ? -3.787 -6.795 -7.327 1.00 86.94 71 GLU A CA 1
ATOM 575 C C . GLU A 1 71 ? -4.409 -7.180 -5.967 1.00 86.94 71 GLU A C 1
ATOM 577 O O . GLU A 1 71 ? -4.124 -8.238 -5.411 1.00 86.94 71 GLU A O 1
ATOM 582 N N . GLY A 1 72 ? -5.321 -6.359 -5.438 1.00 82.94 72 GLY A N 1
ATOM 583 C CA . GLY A 1 72 ? -6.078 -6.655 -4.221 1.00 82.94 72 GLY A CA 1
ATOM 584 C C . GLY A 1 72 ? -5.343 -6.363 -2.910 1.00 82.94 72 GLY A C 1
ATOM 585 O O . GLY A 1 72 ? -5.787 -6.834 -1.864 1.00 82.94 72 GLY A O 1
ATOM 586 N N . PHE A 1 73 ? -4.263 -5.583 -2.947 1.00 83.75 73 PHE A N 1
ATOM 587 C CA . PHE A 1 73 ? -3.510 -5.145 -1.770 1.00 83.75 73 PHE A CA 1
ATOM 588 C C . PHE A 1 73 ? -4.112 -3.901 -1.099 1.00 83.75 73 PHE A C 1
ATOM 590 O O . PHE A 1 73 ? -4.052 -3.771 0.122 1.00 83.75 73 PHE A O 1
ATOM 597 N N . VAL A 1 74 ? -4.711 -2.980 -1.865 1.00 84.44 74 VAL A N 1
ATOM 598 C CA . VAL A 1 74 ? -5.307 -1.738 -1.327 1.00 84.44 74 VAL A CA 1
ATOM 599 C C . VAL A 1 74 ? -6.766 -1.570 -1.731 1.00 84.44 74 VAL A C 1
ATOM 601 O O . VAL A 1 74 ? -7.239 -2.130 -2.720 1.00 84.44 74 VAL A O 1
ATOM 604 N N . TYR A 1 75 ? -7.499 -0.747 -0.986 1.00 80.00 75 TYR A N 1
ATOM 605 C CA . TYR A 1 75 ? -8.878 -0.400 -1.302 1.00 80.00 75 TYR A CA 1
ATOM 606 C C . TYR A 1 75 ? -9.138 1.094 -1.119 1.00 80.00 75 TYR A C 1
ATOM 608 O O . TYR A 1 75 ? -8.500 1.790 -0.329 1.00 80.00 75 TYR A O 1
ATOM 616 N N . LYS A 1 76 ? -10.113 1.594 -1.885 1.00 78.81 76 LYS A N 1
ATOM 617 C CA . LYS A 1 76 ? -10.581 2.970 -1.737 1.00 78.81 76 LYS A CA 1
ATOM 618 C C . LYS A 1 76 ? -11.438 3.082 -0.490 1.00 78.81 76 LYS A C 1
ATOM 620 O O . LYS A 1 76 ? -12.481 2.429 -0.404 1.00 78.81 76 LYS A O 1
ATOM 625 N N . LEU A 1 77 ? -11.039 3.957 0.421 1.00 68.12 77 LEU A N 1
ATOM 626 C CA . LEU A 1 77 ? -11.929 4.440 1.459 1.00 68.12 77 LEU A CA 1
ATOM 627 C C . LEU A 1 77 ? -12.753 5.569 0.837 1.00 68.12 77 LEU A C 1
ATOM 629 O O . LEU A 1 77 ? -12.231 6.429 0.127 1.00 68.12 77 LEU A O 1
ATOM 633 N N . GLY A 1 78 ? -14.075 5.528 1.023 1.00 59.41 78 GLY A N 1
ATOM 634 C CA . GLY A 1 78 ? -14.948 6.607 0.557 1.00 59.41 78 GLY A CA 1
ATOM 635 C C . GLY A 1 78 ? -14.502 7.962 1.127 1.00 59.41 78 GLY A C 1
ATOM 636 O O . GLY A 1 78 ? -13.733 7.987 2.088 1.00 59.41 78 GLY A O 1
ATOM 637 N N . PRO A 1 79 ? -14.981 9.096 0.581 1.00 52.75 79 PRO A N 1
ATOM 638 C CA . PRO A 1 79 ? -14.582 10.414 1.061 1.00 52.75 79 PRO A CA 1
ATOM 639 C C . PRO A 1 79 ? -14.845 10.515 2.567 1.00 52.75 79 PRO A C 1
ATOM 641 O O . PRO A 1 79 ? -15.999 10.589 3.000 1.00 52.75 79 PRO A O 1
ATOM 644 N N . GLN A 1 80 ? -13.780 10.499 3.372 1.00 51.41 80 GLN A N 1
ATOM 645 C CA . GLN A 1 80 ? -13.905 10.818 4.782 1.00 51.41 80 GLN A CA 1
ATOM 646 C C . GLN A 1 80 ? -14.346 12.280 4.862 1.00 51.41 80 GLN A C 1
ATOM 648 O O . GLN A 1 80 ? -13.690 13.182 4.339 1.00 51.41 80 GLN A O 1
ATOM 653 N N . LYS A 1 81 ? -15.459 12.545 5.551 1.00 38.28 81 LYS A N 1
ATOM 654 C CA . LYS A 1 81 ? -15.632 13.856 6.178 1.00 38.28 81 LYS A CA 1
ATOM 655 C C . LYS A 1 81 ? -14.522 13.954 7.225 1.00 38.28 81 LYS A C 1
ATOM 657 O O . LYS A 1 81 ? -14.661 13.374 8.294 1.00 38.28 81 LYS A O 1
ATOM 662 N N . SER A 1 82 ? -13.409 14.585 6.858 1.00 37.09 82 SER A N 1
ATOM 663 C CA . SER A 1 82 ? -12.209 14.730 7.686 1.00 37.09 82 SER A CA 1
ATOM 664 C C . SER A 1 82 ? -12.568 15.134 9.127 1.00 37.09 82 SER A C 1
ATOM 666 O O . SER A 1 82 ? -13.207 16.174 9.305 1.00 37.09 82 SER A O 1
ATOM 668 N N . PRO A 1 83 ? -12.182 14.359 10.160 1.00 41.38 83 PRO A N 1
ATOM 669 C CA . PRO A 1 83 ? -12.319 14.783 11.551 1.00 41.38 83 PRO A CA 1
ATOM 670 C C . PRO A 1 83 ? -11.211 15.755 12.001 1.00 41.38 83 PRO A C 1
ATOM 672 O O . PRO A 1 83 ? -11.248 16.213 13.139 1.00 41.38 83 PRO A O 1
ATOM 675 N N . TYR A 1 84 ? -10.240 16.096 11.140 1.00 39.28 84 TYR A N 1
ATOM 676 C CA . TYR A 1 84 ? -9.019 16.818 11.534 1.00 39.28 84 TYR A CA 1
ATOM 677 C C . TYR A 1 84 ? -8.747 18.112 10.749 1.00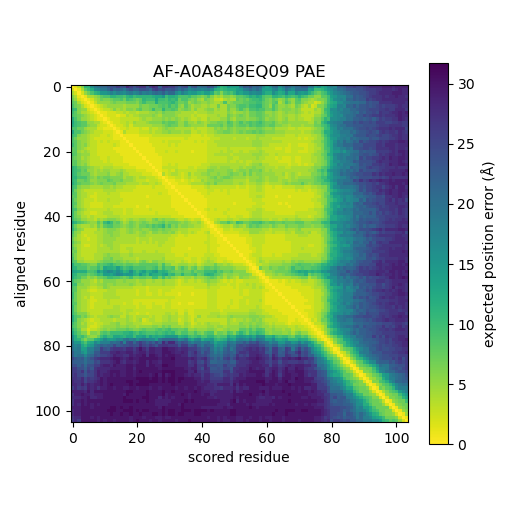 39.28 84 TYR A C 1
ATOM 679 O O . TYR A 1 84 ? -7.600 18.491 10.526 1.00 39.28 84 TYR A O 1
ATOM 687 N N . LEU A 1 85 ? -9.799 18.855 10.403 1.00 41.50 85 LEU A N 1
ATOM 688 C CA . LEU A 1 85 ? -9.712 20.313 10.252 1.00 41.50 85 LEU A CA 1
ATOM 689 C C . LEU A 1 85 ? -10.569 20.935 11.356 1.00 41.50 85 LEU A C 1
ATOM 691 O O . LEU A 1 85 ? -11.795 20.909 11.294 1.00 41.50 85 LEU A O 1
ATOM 695 N N . GLY A 1 86 ? -9.901 21.402 12.411 1.00 39.59 86 GLY A N 1
ATOM 696 C CA . GLY A 1 86 ? -10.517 21.851 13.653 1.00 39.59 86 GLY A CA 1
ATOM 697 C C . GLY A 1 86 ? -11.574 22.942 13.476 1.00 39.59 86 GLY A C 1
ATOM 698 O O . GLY A 1 86 ? -11.331 23.981 12.867 1.00 39.59 86 GLY A O 1
ATOM 699 N N . ALA A 1 87 ? -12.719 22.715 14.111 1.00 37.88 87 ALA A N 1
ATOM 700 C CA . ALA A 1 87 ? -13.551 23.768 14.662 1.00 37.88 87 ALA A CA 1
ATOM 701 C C . ALA A 1 87 ? -13.902 23.352 16.095 1.00 37.88 87 ALA A C 1
ATOM 703 O O . ALA A 1 87 ? -14.818 22.563 16.322 1.00 37.88 87 ALA A O 1
ATOM 704 N N . GLU A 1 88 ? -13.145 23.866 17.063 1.00 43.91 88 GLU A N 1
ATOM 705 C CA . GLU A 1 88 ? -13.722 24.135 18.375 1.00 43.91 88 GLU A CA 1
ATOM 706 C C . GLU A 1 88 ? -14.855 25.143 18.156 1.00 43.91 88 GLU A C 1
ATOM 708 O O . GLU A 1 88 ? -14.618 26.253 17.678 1.00 43.91 88 GLU A O 1
ATOM 713 N N . VAL A 1 89 ? -16.089 24.753 18.469 1.00 45.78 89 VAL A N 1
ATOM 714 C CA . VAL A 1 89 ? -17.151 25.705 18.801 1.00 45.78 89 VAL A CA 1
ATOM 715 C C . VAL A 1 89 ? -17.836 25.174 20.054 1.00 45.78 89 VAL A C 1
ATOM 717 O O . VAL A 1 89 ? -18.584 24.197 20.011 1.00 45.78 89 VAL A O 1
ATOM 720 N N . GLU A 1 90 ? -17.485 25.796 21.176 1.00 45.31 90 GLU A N 1
ATOM 721 C CA . 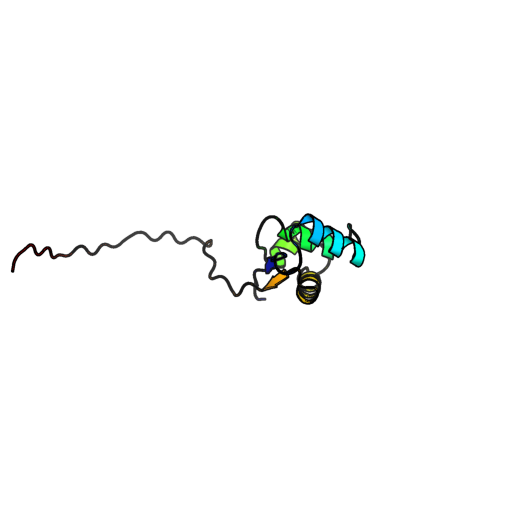GLU A 1 90 ? -18.216 25.753 22.437 1.00 45.31 90 GLU A CA 1
ATOM 722 C C . GLU A 1 90 ? -19.624 26.363 22.307 1.00 45.31 90 GLU A C 1
ATOM 724 O O . GLU A 1 90 ? -19.866 27.222 21.462 1.00 45.31 90 GLU A O 1
ATOM 729 N N . GLU A 1 91 ? -20.481 25.959 23.255 1.00 44.09 91 GLU A N 1
ATOM 730 C CA . GLU A 1 91 ? -21.775 26.543 23.647 1.00 44.09 91 GLU A CA 1
ATOM 731 C C . GLU A 1 91 ? -22.913 26.447 22.604 1.00 44.09 91 GLU A C 1
ATOM 733 O O . GLU A 1 91 ? -22.754 26.677 21.416 1.00 44.09 91 GLU A O 1
ATOM 738 N N . VAL A 1 92 ? -24.147 26.076 22.959 1.00 42.06 92 VAL A N 1
ATOM 739 C CA . VAL A 1 92 ? -24.936 26.617 24.069 1.00 42.06 92 VAL A CA 1
ATOM 740 C C . VAL A 1 92 ? -25.896 25.560 24.631 1.00 42.06 92 VAL A C 1
ATOM 742 O O . VAL A 1 92 ? -26.493 24.759 23.912 1.00 42.06 92 VAL A O 1
ATOM 745 N N . GLN A 1 93 ? -26.042 25.629 25.950 1.00 48.75 93 GLN A N 1
ATOM 746 C CA . GLN A 1 93 ? -27.017 24.976 26.813 1.00 48.75 93 GLN A CA 1
ATOM 747 C C . GLN A 1 93 ? -28.453 24.937 26.264 1.00 48.75 93 GLN A C 1
ATOM 749 O O . GLN A 1 93 ? -28.956 25.899 25.685 1.00 48.75 93 GLN A O 1
ATOM 754 N N . SER A 1 94 ? -29.172 23.876 26.620 1.00 48.03 94 SER A N 1
ATOM 755 C CA . SER A 1 94 ? -30.561 23.994 27.072 1.00 48.03 94 SER A CA 1
ATOM 756 C C . SER A 1 94 ? -30.818 22.917 28.124 1.00 48.03 94 SER A C 1
ATOM 758 O O . SER A 1 94 ? -31.255 21.808 27.823 1.00 48.03 94 SER A O 1
ATOM 760 N N . ASP A 1 95 ? -30.513 23.258 29.376 1.00 48.50 95 ASP A N 1
ATOM 761 C CA . ASP A 1 95 ? -31.380 22.878 30.488 1.00 48.50 95 ASP A CA 1
ATOM 762 C C . ASP A 1 95 ? -32.826 23.227 30.096 1.00 48.50 95 ASP A C 1
ATOM 764 O O . ASP A 1 95 ? -33.088 24.386 29.801 1.00 48.50 95 ASP A O 1
ATOM 768 N N . GLU A 1 96 ? -33.760 22.269 30.090 1.00 48.31 96 GLU A N 1
ATOM 769 C CA . GLU A 1 96 ? -34.932 22.398 30.965 1.00 48.31 96 GLU A CA 1
ATOM 770 C C . GLU A 1 96 ? -35.770 21.097 31.072 1.00 48.31 96 GLU A C 1
ATOM 772 O O . GLU A 1 96 ? -36.453 20.689 30.140 1.00 48.31 96 GLU A O 1
ATOM 777 N N . TYR A 1 97 ? -35.718 20.479 32.262 1.00 45.09 97 TYR A N 1
ATOM 778 C CA . TYR A 1 97 ? -36.820 19.880 33.041 1.00 45.09 97 TYR A CA 1
ATOM 779 C C . TYR A 1 97 ? -37.748 18.823 32.398 1.00 45.09 97 TYR A C 1
ATOM 781 O O . TYR A 1 97 ? -38.637 19.138 31.616 1.00 45.09 97 TYR A O 1
ATOM 789 N N . ARG A 1 98 ? -37.770 17.611 32.978 1.00 46.06 98 ARG A N 1
ATOM 790 C CA . ARG A 1 98 ? -38.659 17.300 34.123 1.00 46.06 98 ARG A CA 1
ATOM 791 C C . ARG A 1 98 ? -38.397 15.894 34.676 1.00 46.06 98 ARG A C 1
ATOM 793 O O . ARG A 1 98 ? -38.552 14.886 33.997 1.00 46.06 98 ARG A O 1
ATOM 800 N N . THR A 1 99 ? -38.051 15.860 35.953 1.00 50.72 99 THR A N 1
ATOM 801 C CA . THR A 1 99 ? -38.341 14.767 36.879 1.00 50.72 99 THR A CA 1
ATOM 802 C C . THR A 1 99 ? -39.829 14.422 36.838 1.00 50.72 99 THR A C 1
ATOM 804 O O . THR A 1 99 ? -40.658 15.322 36.949 1.00 50.72 99 THR A O 1
ATOM 807 N N . ASP A 1 100 ? -40.166 13.133 36.806 1.00 48.62 100 ASP A N 1
ATOM 808 C CA . ASP A 1 100 ? -41.292 12.662 37.606 1.00 48.62 100 ASP A CA 1
ATOM 809 C C . ASP A 1 100 ? -40.999 11.288 38.211 1.00 48.62 100 ASP A C 1
ATOM 811 O O . ASP A 1 100 ? -40.425 10.387 37.596 1.00 48.62 100 ASP A O 1
ATOM 815 N N . VAL A 1 101 ? -41.335 11.207 39.488 1.00 50.91 101 VAL A N 1
ATOM 816 C CA . VAL A 1 101 ? -41.084 10.131 40.427 1.00 50.91 101 VAL A CA 1
ATOM 817 C C . VAL A 1 101 ? -42.446 9.524 40.738 1.00 50.91 101 VAL A C 1
ATOM 819 O O . VAL A 1 101 ? -43.280 10.182 41.343 1.00 50.91 101 VAL A O 1
ATOM 822 N N . GLY A 1 102 ? -42.615 8.229 40.473 1.00 43.09 102 GLY A N 1
ATOM 823 C CA . GLY A 1 102 ? -43.413 7.368 41.347 1.00 43.09 102 GLY A CA 1
ATOM 824 C C . GLY A 1 102 ? -44.847 6.983 40.941 1.00 43.09 102 GLY A C 1
ATOM 825 O O . GLY A 1 102 ? -45.671 7.800 40.558 1.00 43.09 102 GLY A O 1
ATOM 826 N N . LYS A 1 103 ? -45.120 5.704 41.249 1.00 46.75 103 LYS A N 1
ATOM 827 C CA . LYS A 1 103 ? -46.393 5.037 41.590 1.00 46.75 103 LYS A CA 1
ATOM 828 C C . LYS A 1 103 ? -47.422 4.759 40.483 1.00 46.75 103 LYS A C 1
ATOM 830 O O . LYS A 1 103 ? -48.197 5.620 40.081 1.00 46.75 103 LYS A O 1
ATOM 835 N N . SER A 1 104 ? -47.607 3.468 40.209 1.00 46.94 104 SER A N 1
ATOM 836 C CA . SER A 1 104 ? -48.877 2.772 40.485 1.00 46.94 104 SER A CA 1
ATOM 837 C C . SER A 1 104 ? -48.599 1.328 40.877 1.00 46.94 104 SER A C 1
ATOM 839 O O . SER A 1 104 ? -47.645 0.754 40.310 1.00 46.94 104 SER A O 1
#

Mean predicted aligned error: 12.74 Å

Radius of gyration: 22.12 Å; Cα contacts (8 Å, |Δi|>4): 100; chains: 1; bounding box: 62×40×52 Å

Solvent-accessible surface area (backbone atoms only — not comparable to full-atom values): 6732 Å² total; per-residue (Å²): 132,83,81,48,37,36,38,70,57,48,76,86,85,31,97,44,71,68,56,48,50,53,54,50,32,74,78,56,40,72,87,31,69,52,45,48,55,57,59,65,40,73,88,46,71,43,31,45,65,58,50,28,70,72,66,70,48,100,56,69,40,60,56,45,53,48,53,37,32,77,74,54,48,33,45,81,42,70,78,71,82,70,88,81,72,86,73,90,76,80,85,80,88,78,88,77,88,77,91,84,84,85,90,133

Foldseek 3Di:
DDQWKKAFDCVVPDPDPVVVLVVVCVPANCPDPLSQLLVVRPPHIGGQVRSCVVVVDPDGSVVSQVVCVVVPGMDTDPDPPDPPPDDDDDDDDDDDDDDDDDDD